Protein AF-A0A8W8MTX1-F1 (afdb_monomer)

Secondary structure (DSSP, 8-state):
---TT--EEETTTTEEE-TTTHHHHHHHHHHHHHHHHHHHHHHHHHHHHHTTTS-HHHHHHHHHHH-HHHHHHHHHHHHHHHHHHHHHHHHHHHHTTT--SSS---SPP---HHHHHHHHHHHHTTPPPSS--HHHHHHHTS--

Organism: Magallana gigas (NCBI:txid29159)

InterPro domains:
  IPR001594 Palmitoyltransferase, DHHC domain [PF01529] (1-102)

Solvent-accessible surface area (backbone atoms only — not comparable to full-atom values): 8213 Å² total; per-residue (Å²): 136,89,64,65,68,41,33,50,75,37,81,89,76,75,43,75,33,20,68,94,45,43,41,57,49,54,50,50,53,51,53,49,45,51,51,42,49,52,49,50,53,49,49,53,55,46,49,58,64,79,39,61,91,47,55,72,69,56,39,52,56,49,34,59,74,77,37,43,66,58,56,50,48,48,52,50,38,54,53,49,40,56,50,49,52,53,51,49,52,52,51,45,61,39,40,23,56,70,40,31,76,66,68,57,72,91,67,82,76,80,66,52,74,66,51,28,52,50,11,40,53,29,32,66,71,74,40,76,57,80,59,80,40,70,72,58,60,62,56,70,72,72,75,119

Radius of gyration: 21.19 Å; Cα contacts (8 Å, |Δi|>4): 128; chains: 1; bounding box: 50×22×62 Å

Mean predicted aligned error: 5.49 Å

pLDDT: mean 91.18, std 11.35, range [40.06, 98.5]

Foldseek 3Di:
DDAAQWFAQDPVVNHTDHLPCVLVVLVVLVVLLVVLVVLLVVLVVCLCPVVVPDDPVVSVVVCVPVVVVSVVSNVVSVVSNVVSVVVSVVQLVQQLQVHHNVRGDPDDFPDDPVQSVQSSVCVNVSHGRPDHGPVVVVVVVVPD

Structure (mmCIF, N/CA/C/O backbone):
data_AF-A0A8W8MTX1-F1
#
_entry.id   AF-A0A8W8MTX1-F1
#
loop_
_atom_site.group_PDB
_atom_site.id
_atom_site.type_symbol
_atom_site.label_atom_id
_atom_site.label_alt_id
_atom_site.label_comp_id
_atom_site.label_asym_id
_atom_site.label_entity_id
_atom_site.label_seq_id
_atom_site.pdbx_PDB_ins_code
_atom_site.Cartn_x
_atom_site.Cartn_y
_atom_site.Cartn_z
_atom_site.occupancy
_atom_site.B_iso_or_equiv
_atom_site.auth_seq_id
_atom_site.auth_comp_id
_atom_site.auth_asym_id
_atom_site.auth_atom_id
_atom_site.pdbx_PDB_model_num
ATOM 1 N N . GLN A 1 1 ? -29.269 9.846 8.096 1.00 83.62 1 GLN A N 1
ATOM 2 C CA . GLN A 1 1 ? -29.057 8.426 8.460 1.00 83.62 1 GLN A CA 1
ATOM 3 C C . GLN A 1 1 ? -27.981 8.374 9.532 1.00 83.62 1 GLN A C 1
ATOM 5 O O . GLN A 1 1 ? -27.030 9.138 9.421 1.00 83.62 1 GLN A O 1
ATOM 10 N N . CYS A 1 2 ? -28.134 7.526 10.549 1.00 88.88 2 CYS A N 1
ATOM 11 C CA . CYS A 1 2 ? -27.122 7.333 11.591 1.00 88.88 2 CYS A CA 1
ATOM 12 C C . CYS A 1 2 ? -26.304 6.073 11.292 1.00 88.88 2 CYS A C 1
ATOM 14 O O . CYS A 1 2 ? -26.870 5.061 10.880 1.00 88.88 2 CYS A O 1
ATOM 16 N N . TYR A 1 3 ? -24.990 6.144 11.502 1.00 91.00 3 TYR A N 1
ATOM 17 C CA . TYR A 1 3 ? -24.051 5.052 11.248 1.00 91.00 3 TYR A CA 1
ATOM 18 C C . TYR A 1 3 ? -23.414 4.606 12.567 1.00 91.00 3 TYR A C 1
ATOM 20 O O . TYR A 1 3 ? -22.794 5.409 13.259 1.00 91.00 3 TYR A O 1
ATOM 28 N N . GLU A 1 4 ? -23.574 3.329 12.914 1.00 89.81 4 GLU A N 1
ATOM 29 C CA . GLU A 1 4 ? -22.956 2.725 14.101 1.00 89.81 4 GLU A CA 1
ATOM 30 C C . GLU A 1 4 ? -21.436 2.621 13.921 1.00 89.81 4 GLU A C 1
ATOM 32 O O . GLU A 1 4 ? -20.968 2.115 12.896 1.00 89.81 4 GLU A O 1
ATOM 37 N N . ASN A 1 5 ? -20.676 3.090 14.919 1.00 88.56 5 ASN A N 1
ATOM 38 C CA . ASN A 1 5 ? -19.213 3.182 14.884 1.00 88.56 5 ASN A CA 1
ATOM 39 C C . ASN A 1 5 ? -18.724 3.783 13.562 1.00 88.56 5 ASN A C 1
ATOM 41 O O . ASN A 1 5 ? -17.991 3.157 12.795 1.00 88.56 5 ASN A O 1
ATOM 45 N N . MET A 1 6 ? -19.203 4.993 13.269 1.00 92.81 6 MET A N 1
ATOM 46 C CA . MET A 1 6 ? -18.775 5.750 12.100 1.00 92.81 6 MET A CA 1
ATOM 47 C C . MET A 1 6 ? -17.261 5.978 12.143 1.00 92.81 6 MET A C 1
ATOM 49 O O . MET A 1 6 ? -16.724 6.443 13.149 1.00 92.81 6 MET A O 1
ATOM 53 N N . ASP A 1 7 ? -16.590 5.674 11.035 1.00 94.06 7 ASP A N 1
ATOM 54 C CA . ASP A 1 7 ? -15.190 6.012 10.814 1.00 94.06 7 ASP A CA 1
ATOM 55 C C . ASP A 1 7 ? -15.095 7.383 10.155 1.00 94.06 7 ASP A C 1
ATOM 57 O O . ASP A 1 7 ? -14.817 8.370 10.830 1.00 94.06 7 ASP A O 1
ATOM 61 N N . HIS A 1 8 ? -15.413 7.484 8.866 1.00 94.50 8 HIS A N 1
ATOM 62 C CA . HIS A 1 8 ? -15.442 8.751 8.140 1.00 94.50 8 HIS A CA 1
ATOM 63 C C . HIS A 1 8 ? -16.355 8.672 6.911 1.00 94.50 8 HIS A C 1
ATOM 65 O O . HIS A 1 8 ? -16.780 7.597 6.484 1.00 94.50 8 HIS A O 1
ATOM 71 N N . HIS A 1 9 ? -16.648 9.826 6.313 1.00 95.12 9 HIS A N 1
ATOM 72 C CA . HIS A 1 9 ? -17.244 9.886 4.982 1.00 95.12 9 HIS A CA 1
ATOM 73 C C . HIS A 1 9 ? -16.130 9.829 3.929 1.00 95.12 9 HIS A C 1
ATOM 75 O O . HIS A 1 9 ? -15.313 10.746 3.837 1.00 95.12 9 HIS A O 1
ATOM 81 N N . CYS A 1 10 ? -16.056 8.736 3.169 1.00 95.12 10 CYS A N 1
ATOM 82 C CA . CYS A 1 10 ? -14.995 8.535 2.191 1.00 95.12 10 CYS A CA 1
ATOM 83 C C . CYS A 1 10 ? -15.328 9.279 0.894 1.00 95.12 10 CYS A C 1
ATOM 85 O O . CYS A 1 10 ? -16.197 8.854 0.137 1.00 95.12 10 CYS A O 1
ATOM 87 N N . LEU A 1 11 ? -14.594 10.358 0.607 1.00 93.69 11 LEU A N 1
ATOM 88 C CA . LEU A 1 11 ? -14.796 11.172 -0.599 1.00 93.69 11 LEU A CA 1
ATOM 89 C C . LEU A 1 11 ? -14.518 10.409 -1.906 1.00 93.69 11 LEU A C 1
ATOM 91 O O . LEU A 1 11 ? -15.083 10.751 -2.936 1.00 93.69 11 LEU A O 1
ATOM 95 N N . PHE A 1 12 ? -13.683 9.366 -1.874 1.00 93.06 12 PHE A N 1
ATOM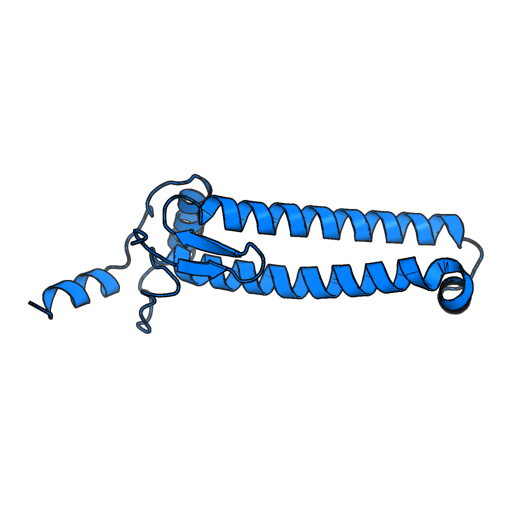 96 C CA . PHE A 1 12 ? -13.357 8.570 -3.065 1.00 93.06 12 PHE A CA 1
ATOM 97 C C . PHE A 1 12 ? -14.460 7.581 -3.441 1.00 93.06 12 PHE A C 1
ATOM 99 O O . PHE A 1 12 ? -14.685 7.327 -4.619 1.00 93.06 12 PHE A O 1
ATOM 106 N N . LEU A 1 13 ? -15.133 7.012 -2.439 1.00 93.69 13 LEU A N 1
ATOM 107 C CA . LEU A 1 13 ? -16.200 6.030 -2.642 1.00 93.69 13 LEU A CA 1
ATOM 108 C C . LEU A 1 13 ? -17.599 6.653 -2.548 1.00 93.69 13 LEU A C 1
ATOM 110 O O . LEU A 1 13 ? -18.577 5.977 -2.845 1.00 93.69 13 LEU A O 1
ATOM 114 N N . LEU A 1 14 ? -17.694 7.918 -2.120 1.00 95.38 14 LEU A N 1
ATOM 115 C CA . LEU A 1 14 ? -18.942 8.653 -1.889 1.00 95.38 14 LEU A CA 1
ATOM 116 C C . LEU A 1 14 ? -19.907 7.924 -0.936 1.00 95.38 14 LEU A C 1
ATOM 118 O O . LEU A 1 14 ? -21.126 8.057 -1.032 1.00 95.38 14 LEU A O 1
ATOM 122 N N . ILE A 1 15 ? -19.355 7.163 0.015 1.00 94.81 15 ILE A N 1
ATOM 123 C CA . ILE A 1 15 ? -20.101 6.426 1.041 1.00 94.81 15 ILE A CA 1
ATOM 124 C C . ILE A 1 15 ? -19.520 6.684 2.432 1.00 94.81 15 ILE A C 1
ATOM 126 O O . ILE A 1 15 ? -18.339 7.001 2.596 1.00 94.81 15 ILE A O 1
ATOM 130 N N . CYS A 1 16 ? -20.350 6.506 3.458 1.00 95.75 16 CYS A N 1
ATOM 131 C CA . CYS A 1 16 ? -19.883 6.472 4.839 1.00 95.75 16 CYS A CA 1
ATOM 132 C C . CYS A 1 16 ? -19.259 5.112 5.161 1.00 95.75 16 CYS A C 1
ATOM 134 O O . CYS A 1 16 ? -19.853 4.062 4.894 1.00 95.75 16 CYS A O 1
ATOM 136 N N . LEU A 1 17 ? -18.079 5.144 5.773 1.00 96.06 17 LEU A N 1
ATOM 137 C CA . LEU A 1 17 ? -17.417 3.975 6.333 1.00 96.06 17 LEU A CA 1
ATOM 138 C C . LEU A 1 17 ? -17.750 3.863 7.819 1.00 96.06 17 LEU A C 1
ATOM 140 O O . LEU A 1 17 ? -17.687 4.841 8.562 1.00 96.06 17 LEU A O 1
ATOM 144 N N . ALA A 1 18 ? -18.165 2.672 8.224 1.00 94.19 18 ALA A N 1
ATOM 145 C CA . ALA A 1 18 ? -18.711 2.353 9.534 1.00 94.19 18 ALA A CA 1
ATOM 146 C C . ALA A 1 18 ? -18.534 0.852 9.823 1.00 94.19 18 ALA A C 1
ATOM 148 O O . ALA A 1 18 ? -18.047 0.103 8.971 1.00 94.19 18 ALA A O 1
ATOM 149 N N . LYS A 1 19 ? -18.996 0.380 10.989 1.00 90.94 19 LYS A N 1
ATOM 150 C CA . LYS A 1 19 ? -18.806 -1.002 11.480 1.00 90.94 19 LYS A CA 1
ATOM 151 C C . LYS A 1 19 ? -18.925 -2.101 10.411 1.00 90.94 19 LYS A C 1
ATOM 153 O O . LYS A 1 19 ? -18.092 -2.996 10.342 1.00 90.94 19 LYS A O 1
ATOM 158 N N . LYS A 1 20 ? -19.955 -2.033 9.559 1.00 92.00 20 LYS A N 1
ATOM 159 C CA . LYS A 1 20 ? -20.298 -3.101 8.600 1.00 92.00 20 LYS A CA 1
ATOM 160 C C . LYS A 1 20 ? -19.463 -3.116 7.313 1.00 92.00 20 LYS A C 1
ATOM 162 O O . LYS A 1 20 ? -19.466 -4.129 6.623 1.00 92.00 20 LYS A O 1
ATOM 167 N N . ASN A 1 21 ? -18.789 -2.023 6.955 1.00 94.75 21 ASN A N 1
ATOM 168 C CA . ASN A 1 21 ? -18.045 -1.910 5.690 1.00 94.75 21 ASN A CA 1
ATOM 169 C C . ASN A 1 21 ? -16.592 -1.436 5.861 1.00 94.75 21 ASN A C 1
ATOM 171 O O . ASN A 1 21 ? -15.841 -1.425 4.889 1.00 94.75 21 ASN A O 1
ATOM 175 N N . HIS A 1 22 ? -16.162 -1.090 7.075 1.00 95.12 22 HIS A N 1
ATOM 176 C CA . HIS A 1 22 ? -14.811 -0.588 7.336 1.00 95.12 22 HIS A CA 1
ATOM 177 C C . HIS A 1 22 ? -13.718 -1.626 7.038 1.00 95.12 22 HIS A C 1
ATOM 179 O O . HIS A 1 22 ? -12.715 -1.301 6.401 1.00 95.12 22 HIS A O 1
ATOM 185 N N . ALA A 1 23 ? -13.937 -2.894 7.403 1.00 95.62 23 ALA A N 1
ATOM 186 C CA . ALA A 1 23 ? -13.019 -3.983 7.056 1.00 95.62 23 ALA A CA 1
ATOM 187 C C . ALA A 1 23 ? -12.951 -4.213 5.536 1.00 95.62 23 ALA A C 1
ATOM 189 O O . ALA A 1 23 ? -11.865 -4.370 4.980 1.00 95.62 23 ALA A O 1
ATOM 190 N N . LEU A 1 24 ? -14.100 -4.156 4.847 1.00 96.25 24 LEU A N 1
ATOM 191 C CA . LEU A 1 24 ? -14.171 -4.264 3.384 1.00 96.25 24 LEU A CA 1
ATOM 192 C C . LEU A 1 24 ? -13.426 -3.120 2.693 1.00 96.25 24 LEU A C 1
ATOM 194 O O . LEU A 1 24 ? -12.751 -3.349 1.695 1.00 96.25 24 LEU A O 1
ATOM 198 N N . PHE A 1 25 ? -13.495 -1.906 3.239 1.00 96.62 25 PHE A N 1
ATOM 199 C CA . PHE A 1 25 ? -12.702 -0.783 2.756 1.00 96.62 25 PHE A CA 1
ATOM 200 C C . PHE A 1 25 ? -11.198 -1.047 2.881 1.00 96.62 25 PHE A C 1
ATOM 202 O O . PHE A 1 25 ? -10.461 -0.833 1.922 1.00 96.62 25 PHE A O 1
ATOM 209 N N . CYS A 1 26 ? -10.732 -1.568 4.019 1.00 97.06 26 CYS A N 1
ATOM 210 C CA . CYS A 1 26 ? -9.316 -1.905 4.176 1.00 97.06 26 CYS A CA 1
ATOM 211 C C . CYS A 1 26 ? -8.885 -3.008 3.196 1.00 97.06 26 CYS A C 1
ATOM 213 O O . CYS A 1 26 ? -7.833 -2.884 2.570 1.00 97.06 26 CYS A O 1
ATOM 215 N N . TRP A 1 27 ? -9.718 -4.034 2.987 1.00 97.75 27 TRP A N 1
ATOM 216 C CA . TRP A 1 27 ? -9.490 -5.050 1.954 1.00 97.75 27 TRP A CA 1
ATOM 217 C C . TRP A 1 27 ? -9.443 -4.463 0.545 1.00 97.75 27 TRP A C 1
ATOM 219 O O . TRP A 1 27 ? -8.554 -4.811 -0.227 1.00 97.75 27 TRP A O 1
ATOM 229 N N . PHE A 1 28 ? -10.343 -3.537 0.218 1.00 97.50 28 PHE A N 1
ATOM 230 C CA . PHE A 1 28 ? -10.329 -2.828 -1.058 1.00 97.50 28 PHE A CA 1
ATOM 231 C C . PHE A 1 28 ? -8.999 -2.096 -1.282 1.00 97.50 28 PHE A C 1
ATOM 233 O O . PHE A 1 28 ? -8.392 -2.250 -2.341 1.00 97.50 28 PHE A O 1
ATOM 240 N N . ILE A 1 29 ? -8.495 -1.365 -0.280 1.00 97.56 29 ILE A N 1
ATOM 241 C CA . ILE A 1 29 ? -7.195 -0.690 -0.390 1.00 97.56 29 ILE A CA 1
ATOM 242 C C . ILE A 1 29 ? -6.052 -1.706 -0.543 1.00 97.56 29 ILE A C 1
ATOM 244 O O . ILE A 1 29 ? -5.185 -1.502 -1.390 1.00 97.56 29 ILE A O 1
ATOM 248 N N . ILE A 1 30 ? -6.058 -2.820 0.202 1.00 98.25 30 ILE A N 1
ATOM 249 C CA . ILE A 1 30 ? -5.059 -3.895 0.050 1.00 98.25 30 ILE A CA 1
ATOM 250 C C . ILE A 1 30 ? -5.066 -4.447 -1.383 1.00 98.25 30 ILE A C 1
ATOM 252 O O . ILE A 1 30 ? -4.010 -4.528 -2.009 1.00 98.25 30 ILE A O 1
ATOM 256 N N . CYS A 1 31 ? -6.237 -4.777 -1.933 1.00 98.31 31 CYS A N 1
ATOM 257 C CA . CYS A 1 31 ? -6.369 -5.273 -3.305 1.00 98.31 31 CYS A CA 1
ATOM 258 C C . CYS A 1 31 ? -5.854 -4.257 -4.333 1.00 98.31 31 CYS A C 1
ATOM 260 O O . CYS A 1 31 ? -5.120 -4.626 -5.250 1.00 98.31 31 CYS A O 1
ATOM 262 N N . CYS A 1 32 ? -6.176 -2.974 -4.153 1.00 98.19 32 CYS A N 1
ATOM 263 C CA . CYS A 1 32 ? -5.650 -1.889 -4.976 1.00 98.19 32 CYS A CA 1
ATOM 264 C C . CYS A 1 32 ? -4.114 -1.836 -4.927 1.00 98.19 32 CYS A C 1
ATOM 266 O O . CYS A 1 32 ? -3.476 -1.814 -5.976 1.00 98.19 32 CYS A O 1
ATOM 268 N N . LEU A 1 33 ? -3.504 -1.891 -3.738 1.00 98.44 33 LEU A N 1
ATOM 269 C CA . LEU A 1 33 ? -2.044 -1.886 -3.582 1.00 98.44 33 LEU A CA 1
ATOM 270 C C . LEU A 1 33 ? -1.375 -3.093 -4.248 1.00 98.44 33 LEU A C 1
ATOM 272 O O . LEU A 1 33 ? -0.340 -2.937 -4.899 1.00 98.44 33 LEU A O 1
ATOM 276 N N . VAL A 1 34 ? -1.966 -4.283 -4.123 1.00 98.50 34 VAL A N 1
ATOM 277 C CA . VAL A 1 34 ? -1.478 -5.492 -4.802 1.00 98.50 34 VAL A CA 1
ATOM 278 C C . VAL A 1 34 ? -1.546 -5.307 -6.317 1.00 98.50 34 VAL A C 1
ATOM 280 O O . VAL A 1 34 ? -0.554 -5.547 -7.001 1.00 98.50 34 VAL A O 1
ATOM 283 N N . SER A 1 35 ? -2.668 -4.809 -6.842 1.00 98.50 35 SER A N 1
ATOM 284 C CA . SER A 1 35 ? -2.842 -4.555 -8.276 1.00 98.50 35 SER A CA 1
ATOM 285 C C . SER A 1 35 ? -1.817 -3.556 -8.822 1.00 98.50 35 SER A C 1
ATOM 287 O O . SER A 1 35 ? -1.199 -3.817 -9.852 1.00 98.50 35 SER A O 1
ATOM 289 N N . MET A 1 36 ? -1.601 -2.431 -8.132 1.00 98.50 36 MET A N 1
ATOM 290 C CA . MET A 1 36 ? -0.608 -1.426 -8.536 1.00 98.50 36 MET A CA 1
ATOM 291 C C . MET A 1 36 ? 0.815 -1.998 -8.490 1.00 98.50 36 MET A C 1
ATOM 293 O O . MET A 1 36 ? 1.627 -1.734 -9.372 1.00 98.50 36 MET A O 1
ATOM 297 N N . THR A 1 37 ? 1.119 -2.825 -7.486 1.00 98.44 37 THR A N 1
ATOM 298 C CA . THR A 1 37 ? 2.434 -3.469 -7.353 1.00 98.44 37 THR A CA 1
ATOM 299 C C . THR A 1 37 ? 2.687 -4.454 -8.492 1.00 98.44 37 THR A C 1
ATOM 301 O O . THR A 1 37 ? 3.745 -4.415 -9.117 1.00 98.44 37 THR A O 1
ATOM 304 N N . LEU A 1 38 ? 1.702 -5.301 -8.809 1.00 98.50 38 LEU A N 1
ATOM 305 C CA . LEU A 1 38 ? 1.775 -6.218 -9.948 1.00 98.50 38 LEU A CA 1
ATOM 306 C C . LEU A 1 38 ? 1.956 -5.454 -11.262 1.00 98.50 38 LEU A C 1
ATOM 308 O O . LEU A 1 38 ? 2.791 -5.838 -12.078 1.00 98.50 38 LEU A O 1
ATOM 312 N N . PHE A 1 39 ? 1.242 -4.340 -11.444 1.00 98.31 39 PHE A N 1
ATOM 313 C CA . PHE A 1 39 ? 1.416 -3.472 -12.607 1.00 98.31 39 PHE A CA 1
ATOM 314 C C . PHE A 1 39 ? 2.864 -2.972 -12.740 1.00 98.31 39 PHE A C 1
ATOM 316 O O . PHE A 1 39 ? 3.455 -3.099 -13.811 1.00 98.31 39 PHE A O 1
ATOM 323 N N . LEU A 1 40 ? 3.480 -2.486 -11.655 1.00 98.44 40 LEU A N 1
ATOM 324 C CA . LEU A 1 40 ? 4.881 -2.044 -11.675 1.00 98.44 40 LEU A CA 1
ATOM 325 C C . LEU A 1 40 ? 5.859 -3.178 -12.013 1.00 98.44 40 LEU A C 1
ATOM 327 O O . LEU A 1 40 ? 6.802 -2.963 -12.777 1.00 98.44 40 LEU A O 1
ATOM 331 N N . VAL A 1 41 ? 5.620 -4.392 -11.504 1.00 98.38 41 VAL A N 1
ATOM 332 C CA . VAL A 1 41 ? 6.409 -5.581 -11.872 1.00 98.38 41 VAL A CA 1
ATOM 333 C C . VAL A 1 41 ? 6.281 -5.865 -13.371 1.00 98.38 41 VAL A C 1
ATOM 335 O O . VAL A 1 41 ? 7.291 -6.073 -14.044 1.00 98.38 41 VAL A O 1
ATOM 338 N N . HIS A 1 42 ? 5.068 -5.813 -13.925 1.00 98.00 42 HIS A N 1
ATOM 339 C CA . HIS A 1 42 ? 4.850 -5.984 -15.362 1.00 98.00 42 HIS A CA 1
ATOM 340 C C . HIS A 1 42 ? 5.530 -4.894 -16.194 1.00 98.00 42 HIS A C 1
ATOM 342 O O . HIS A 1 42 ? 6.130 -5.218 -17.216 1.00 98.00 42 HIS A O 1
ATOM 348 N N . CYS A 1 43 ? 5.516 -3.636 -15.752 1.00 97.19 43 CYS A N 1
ATOM 349 C CA . CYS A 1 43 ? 6.258 -2.561 -16.407 1.00 97.19 43 CYS A CA 1
ATOM 350 C C . CYS A 1 43 ? 7.770 -2.817 -16.397 1.00 97.19 43 CYS A C 1
ATOM 352 O O . CYS A 1 43 ? 8.416 -2.647 -17.425 1.00 97.19 43 CYS A O 1
ATOM 354 N N . ALA A 1 44 ? 8.343 -3.281 -15.285 1.00 96.31 44 ALA A N 1
ATOM 355 C CA . ALA A 1 44 ? 9.766 -3.621 -15.223 1.00 96.31 44 ALA A CA 1
ATOM 356 C C . ALA A 1 44 ? 10.129 -4.774 -16.183 1.00 96.31 44 ALA A C 1
ATOM 358 O O . ALA A 1 44 ? 11.146 -4.727 -16.881 1.00 96.31 44 ALA A O 1
ATOM 359 N N . LEU A 1 45 ? 9.265 -5.790 -16.280 1.00 97.50 45 LEU A N 1
ATOM 360 C CA . LEU A 1 45 ? 9.424 -6.890 -17.237 1.00 97.50 45 LEU A CA 1
ATOM 361 C C . LEU A 1 45 ? 9.251 -6.431 -18.691 1.00 97.50 45 LEU A C 1
ATOM 363 O O . LEU A 1 45 ? 9.977 -6.894 -19.566 1.00 97.50 45 LEU A O 1
ATOM 367 N N . TYR A 1 46 ? 8.319 -5.515 -18.953 1.00 95.88 46 TYR A N 1
ATOM 368 C CA . TYR A 1 46 ? 8.136 -4.902 -20.266 1.00 95.88 46 TYR A CA 1
ATOM 369 C C . TYR A 1 46 ? 9.389 -4.133 -20.683 1.00 95.88 46 TYR A C 1
ATOM 371 O O . TYR A 1 46 ? 9.947 -4.416 -21.738 1.00 95.88 46 TYR A O 1
ATOM 379 N N . ILE A 1 47 ? 9.882 -3.233 -19.827 1.00 95.75 47 ILE A N 1
ATOM 380 C CA . ILE A 1 47 ? 11.045 -2.388 -20.123 1.00 95.75 47 ILE A CA 1
ATOM 381 C C . ILE A 1 47 ? 12.289 -3.243 -20.372 1.00 95.75 47 ILE A C 1
ATOM 383 O O . ILE A 1 47 ? 13.000 -3.019 -21.348 1.00 95.75 47 ILE A O 1
ATOM 387 N N . SER A 1 48 ? 12.526 -4.258 -19.534 1.00 94.75 48 SER A N 1
ATOM 388 C CA . SER A 1 48 ? 13.700 -5.131 -19.679 1.00 94.75 48 SER A CA 1
ATOM 389 C C . SER A 1 48 ? 13.691 -5.967 -20.961 1.00 94.75 48 SER A C 1
ATOM 391 O O . SER A 1 48 ? 14.759 -6.315 -21.455 1.00 94.75 48 SER A O 1
ATOM 393 N N . ARG A 1 49 ? 12.511 -6.277 -21.517 1.00 95.88 49 ARG A N 1
ATOM 394 C CA . ARG A 1 49 ? 12.376 -7.035 -22.771 1.00 95.88 49 ARG A CA 1
ATOM 395 C C . ARG A 1 49 ? 12.328 -6.148 -24.009 1.00 95.88 49 ARG A C 1
ATOM 397 O O . ARG A 1 49 ? 12.948 -6.484 -25.005 1.00 95.88 49 ARG A O 1
ATOM 404 N N . ALA A 1 50 ? 11.573 -5.054 -23.964 1.00 94.94 50 ALA A N 1
ATOM 405 C CA . ALA A 1 50 ? 11.358 -4.178 -25.115 1.00 94.94 50 ALA A CA 1
ATOM 406 C C . ALA A 1 50 ? 12.576 -3.292 -25.421 1.00 94.94 50 ALA A C 1
ATOM 408 O O . ALA A 1 50 ? 12.774 -2.898 -26.565 1.00 94.94 50 ALA A O 1
ATOM 409 N N . TYR A 1 51 ? 13.394 -2.998 -24.407 1.00 94.94 51 TYR A N 1
ATOM 410 C CA . TYR A 1 51 ? 14.540 -2.095 -24.510 1.00 94.94 51 TYR A CA 1
ATOM 411 C C . TYR A 1 51 ? 15.845 -2.757 -24.043 1.00 94.94 51 TYR A C 1
ATOM 413 O O . TYR A 1 51 ? 16.724 -2.078 -23.515 1.00 94.94 51 TYR A O 1
ATOM 421 N N . SER A 1 52 ? 15.972 -4.079 -24.219 1.00 93.88 52 SER A N 1
ATOM 422 C CA . SER A 1 52 ? 17.130 -4.869 -23.759 1.00 93.88 52 SER A CA 1
ATOM 423 C C . SER A 1 52 ? 18.468 -4.387 -24.319 1.00 93.88 52 SER A C 1
ATOM 425 O O . SER A 1 52 ? 19.493 -4.508 -23.653 1.00 93.88 52 SER A O 1
ATOM 427 N N . ASP A 1 53 ? 18.447 -3.831 -25.530 1.00 95.19 53 ASP A N 1
ATOM 428 C CA . ASP A 1 53 ? 19.651 -3.468 -26.283 1.00 95.19 53 ASP A CA 1
ATOM 429 C C . ASP A 1 53 ? 20.083 -2.013 -26.039 1.00 95.19 53 ASP A C 1
ATOM 431 O O . ASP A 1 53 ? 21.115 -1.562 -26.539 1.00 95.19 53 ASP A O 1
ATOM 435 N N . LEU A 1 54 ? 19.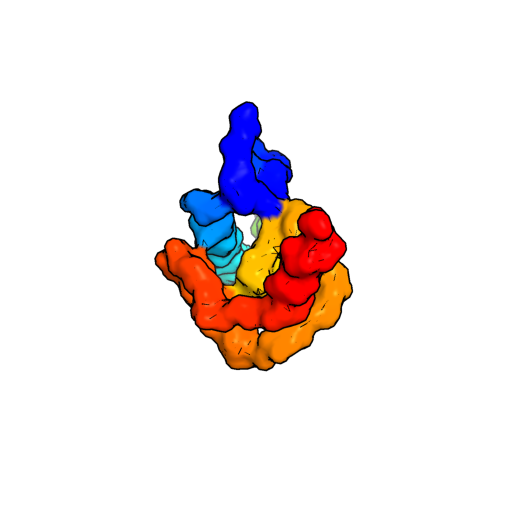291 -1.256 -25.274 1.00 93.62 54 LEU A N 1
ATOM 436 C CA . LEU A 1 54 ? 19.547 0.144 -24.973 1.00 93.62 54 LEU A CA 1
ATOM 437 C C . LEU A 1 54 ? 20.146 0.307 -23.574 1.00 93.62 54 LEU A C 1
ATOM 439 O O . LEU A 1 54 ? 19.818 -0.399 -22.623 1.00 93.62 54 LEU A O 1
ATOM 443 N N . THR A 1 55 ? 21.007 1.311 -23.423 1.00 94.81 55 THR A N 1
ATOM 444 C CA . THR A 1 55 ? 21.446 1.768 -22.101 1.00 94.81 55 THR A CA 1
ATOM 445 C C . THR A 1 55 ? 20.279 2.414 -21.349 1.00 94.81 55 THR A C 1
ATOM 447 O O . THR A 1 55 ? 19.385 2.988 -21.967 1.00 94.81 55 THR A O 1
ATOM 450 N N . TYR A 1 56 ? 20.306 2.415 -20.010 1.00 91.12 56 TYR A N 1
ATOM 451 C CA . TYR A 1 56 ? 19.225 2.988 -19.190 1.00 91.12 56 TYR A CA 1
ATOM 452 C C . TYR A 1 56 ? 18.844 4.431 -19.567 1.00 91.12 56 TYR A C 1
ATOM 454 O O . TYR A 1 56 ? 17.661 4.771 -19.579 1.00 91.12 56 TYR A O 1
ATOM 462 N N . SER A 1 57 ? 19.825 5.275 -19.907 1.00 93.06 57 SER A N 1
ATOM 463 C CA . SER A 1 57 ? 19.580 6.655 -20.347 1.00 93.06 57 SER A CA 1
ATOM 464 C C . SER A 1 57 ? 18.843 6.711 -21.685 1.00 93.06 57 SER A C 1
ATOM 466 O O . SER A 1 57 ? 17.907 7.494 -21.840 1.00 93.06 57 SER A O 1
ATOM 468 N N . ASN A 1 58 ? 19.234 5.858 -22.636 1.00 95.38 58 ASN A N 1
ATOM 469 C CA . ASN A 1 58 ? 18.624 5.796 -23.961 1.00 95.38 58 ASN A CA 1
ATOM 470 C C . ASN A 1 58 ? 17.228 5.174 -23.895 1.00 95.38 58 ASN A C 1
ATOM 472 O O . ASN A 1 58 ? 16.327 5.653 -24.578 1.00 95.38 58 ASN A O 1
ATOM 476 N N . THR A 1 59 ? 17.023 4.174 -23.034 1.00 95.06 59 THR A N 1
ATOM 477 C CA . THR A 1 59 ? 15.704 3.607 -22.732 1.00 95.06 59 THR A CA 1
ATOM 478 C C . THR A 1 59 ? 14.772 4.677 -22.188 1.00 95.06 59 THR A C 1
ATOM 480 O O . THR A 1 59 ? 13.690 4.871 -22.731 1.00 95.06 59 THR A O 1
ATOM 483 N N . PHE A 1 60 ? 15.203 5.432 -21.171 1.00 94.81 60 PHE A N 1
ATOM 484 C CA . PHE A 1 60 ? 14.381 6.496 -20.597 1.00 94.81 60 PHE A CA 1
ATOM 485 C C . PHE A 1 60 ? 14.041 7.583 -21.625 1.00 94.81 60 PHE A C 1
ATOM 487 O O . PHE A 1 60 ? 12.880 7.967 -21.744 1.00 94.81 60 PHE A O 1
ATOM 494 N N . TYR A 1 61 ? 15.029 8.041 -22.404 1.00 96.00 61 TYR A N 1
ATOM 495 C CA . TYR A 1 61 ? 14.802 9.017 -23.472 1.00 96.00 61 TYR A CA 1
ATOM 496 C C . TYR A 1 61 ? 13.817 8.495 -24.523 1.00 96.00 61 TYR A C 1
ATOM 498 O O . TYR A 1 61 ? 12.878 9.197 -24.881 1.00 96.00 61 TYR A O 1
ATOM 506 N N . THR A 1 62 ? 13.997 7.256 -24.985 1.00 95.56 62 THR A N 1
ATOM 507 C CA . THR A 1 62 ? 13.121 6.641 -25.992 1.00 95.56 62 THR A CA 1
ATOM 508 C C . THR A 1 62 ? 11.699 6.521 -25.458 1.00 95.56 62 THR A C 1
ATOM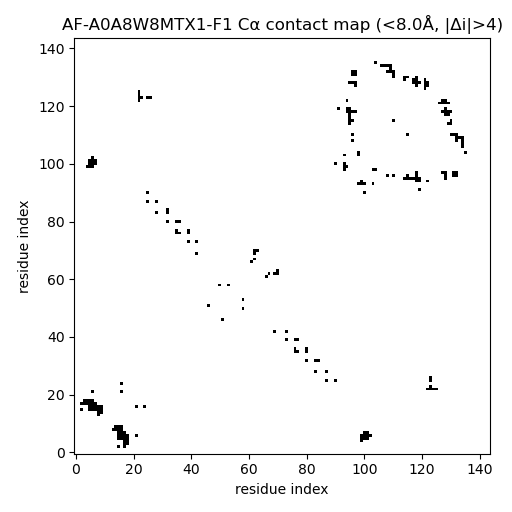 510 O O . THR A 1 62 ? 10.775 7.024 -26.088 1.00 95.56 62 THR A O 1
ATOM 513 N N . MET A 1 63 ? 11.531 5.975 -24.250 1.00 96.38 63 MET A N 1
ATOM 514 C CA . MET A 1 63 ? 10.230 5.848 -23.595 1.00 96.38 63 MET A CA 1
ATOM 515 C C . MET A 1 63 ? 9.539 7.19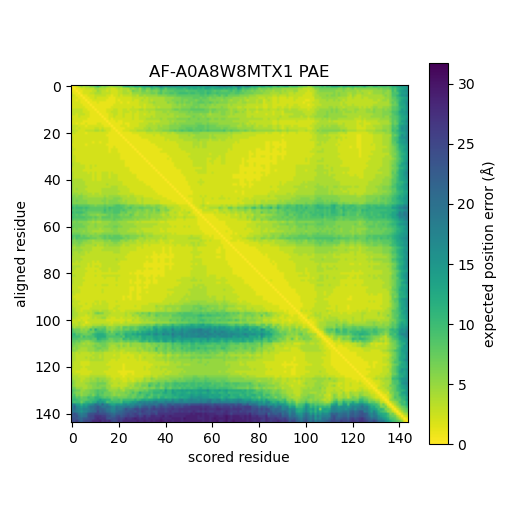4 -23.380 1.00 96.38 63 MET A C 1
ATOM 517 O O . MET A 1 63 ? 8.319 7.256 -23.447 1.00 96.38 63 MET A O 1
ATOM 521 N N . LEU A 1 64 ? 10.277 8.280 -23.139 1.00 96.25 64 LEU A N 1
ATOM 522 C CA . LEU A 1 64 ? 9.674 9.606 -23.004 1.00 96.25 64 LEU A CA 1
ATOM 523 C C . LEU A 1 64 ? 8.946 10.044 -24.284 1.00 96.25 64 LEU A C 1
ATOM 525 O O . LEU A 1 64 ? 7.955 10.764 -24.202 1.00 96.25 64 LEU A O 1
ATOM 529 N N . TRP A 1 65 ? 9.411 9.593 -25.448 1.00 95.94 65 TRP A N 1
ATOM 530 C CA . TRP A 1 65 ? 8.821 9.927 -26.742 1.00 95.94 65 TRP A CA 1
ATOM 531 C C . TRP A 1 65 ? 7.836 8.876 -27.249 1.00 95.94 65 TRP A C 1
ATOM 533 O O . TRP A 1 65 ? 6.834 9.238 -27.861 1.00 95.94 65 TRP A O 1
ATOM 543 N N . THR A 1 66 ? 8.098 7.592 -27.002 1.00 95.00 66 THR A N 1
ATOM 544 C CA . THR A 1 66 ? 7.291 6.481 -27.532 1.00 95.00 66 THR A CA 1
ATOM 545 C C . THR A 1 66 ? 6.237 5.984 -26.543 1.00 95.00 66 THR A C 1
ATOM 547 O O . THR A 1 66 ? 5.108 5.706 -26.935 1.00 95.00 66 THR A O 1
ATOM 550 N N . ASP A 1 67 ? 6.581 5.931 -25.256 1.00 95.19 67 ASP A N 1
ATOM 551 C CA . ASP A 1 67 ? 5.822 5.273 -24.187 1.00 95.19 67 ASP A CA 1
ATOM 552 C C . ASP A 1 67 ? 5.612 6.199 -22.974 1.00 95.19 67 ASP A C 1
ATOM 554 O O . ASP A 1 67 ? 5.629 5.770 -21.815 1.00 95.19 67 ASP A O 1
ATOM 558 N N . CYS A 1 68 ? 5.395 7.498 -23.213 1.00 95.50 68 CYS A N 1
ATOM 559 C CA . CYS A 1 68 ? 5.258 8.490 -22.138 1.00 95.50 68 CYS A CA 1
ATOM 560 C C . CYS A 1 68 ? 4.106 8.156 -21.175 1.00 95.50 68 CYS A C 1
ATOM 562 O O . CYS A 1 68 ? 4.162 8.450 -19.977 1.00 95.50 68 CYS A O 1
ATOM 564 N N . TRP A 1 69 ? 3.078 7.480 -21.687 1.00 95.88 69 TRP A N 1
ATOM 565 C CA . 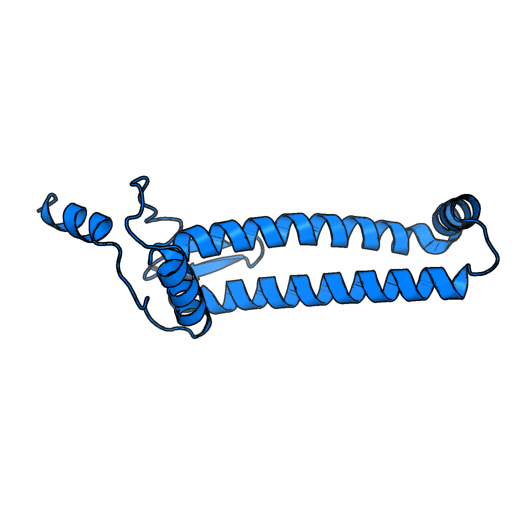TRP A 1 69 ? 1.941 6.988 -20.925 1.00 95.88 69 TRP A CA 1
ATOM 566 C C . TRP A 1 69 ? 2.354 5.887 -19.934 1.00 95.88 69 TRP A C 1
ATOM 568 O O . TRP A 1 69 ? 1.882 5.899 -18.800 1.00 95.88 69 TRP A O 1
ATOM 578 N N . VAL A 1 70 ? 3.289 4.997 -20.294 1.00 96.12 70 VAL A N 1
ATOM 579 C CA . VAL A 1 70 ? 3.822 3.960 -19.390 1.00 96.12 70 VAL A CA 1
ATOM 580 C C . VAL A 1 70 ? 4.585 4.607 -18.242 1.00 96.12 70 VAL A C 1
ATOM 582 O O . VAL A 1 70 ? 4.344 4.275 -17.083 1.00 96.12 70 VAL A O 1
ATOM 585 N N . LEU A 1 71 ? 5.464 5.569 -18.543 1.00 96.38 71 LEU A N 1
ATOM 586 C CA . LEU A 1 71 ? 6.202 6.319 -17.519 1.00 96.38 71 LEU A CA 1
ATOM 587 C C . LEU A 1 71 ? 5.251 7.065 -16.574 1.00 96.38 71 LEU A C 1
ATOM 589 O O . LEU A 1 71 ? 5.429 7.027 -15.355 1.00 96.38 71 LEU A O 1
ATOM 593 N N . SER A 1 72 ? 4.207 7.684 -17.128 1.00 97.19 72 SER A N 1
ATOM 594 C CA . SER A 1 72 ? 3.174 8.374 -16.350 1.00 97.19 72 SER A CA 1
ATOM 595 C C . SER A 1 72 ? 2.428 7.409 -15.426 1.00 97.19 72 SER A C 1
ATOM 597 O O . SER A 1 72 ? 2.255 7.696 -14.243 1.00 97.19 72 SER A O 1
ATOM 599 N N . LEU A 1 73 ? 2.049 6.227 -15.925 1.00 97.94 73 LEU A N 1
ATOM 600 C CA . LEU A 1 73 ? 1.389 5.200 -15.121 1.00 97.94 73 LEU A CA 1
ATOM 601 C C . LEU A 1 73 ? 2.308 4.634 -14.035 1.00 97.94 73 LEU A C 1
ATOM 603 O O . LEU A 1 73 ? 1.836 4.416 -12.922 1.00 97.94 73 LEU A O 1
ATOM 607 N N . ILE A 1 74 ? 3.600 4.430 -14.309 1.00 98.12 74 ILE A N 1
ATOM 608 C CA . ILE A 1 74 ? 4.581 4.019 -13.292 1.00 98.12 74 ILE A CA 1
ATOM 609 C C . ILE A 1 74 ? 4.631 5.056 -12.166 1.00 98.12 74 ILE A C 1
ATOM 611 O O . ILE A 1 74 ? 4.495 4.697 -10.995 1.00 98.12 74 ILE A O 1
ATOM 615 N N . ALA A 1 75 ? 4.772 6.339 -12.513 1.00 97.69 75 ALA A N 1
ATOM 616 C CA . ALA A 1 75 ? 4.834 7.423 -11.538 1.00 97.69 75 ALA A CA 1
ATOM 617 C C . ALA A 1 75 ? 3.544 7.520 -10.706 1.00 97.69 75 ALA A C 1
ATOM 619 O O . ALA A 1 75 ? 3.607 7.582 -9.477 1.00 97.69 75 ALA A O 1
ATOM 620 N N . MET A 1 76 ? 2.377 7.467 -11.360 1.00 98.25 76 MET A N 1
ATOM 621 C CA . MET A 1 76 ? 1.079 7.493 -10.683 1.00 98.25 76 MET A CA 1
ATOM 622 C C . MET A 1 76 ? 0.905 6.301 -9.739 1.00 98.25 76 MET A C 1
ATOM 624 O O . MET A 1 76 ? 0.577 6.504 -8.575 1.00 98.25 76 MET A O 1
ATOM 628 N N . ASN A 1 77 ? 1.178 5.074 -10.194 1.00 98.44 77 ASN A N 1
ATOM 629 C CA . ASN A 1 77 ? 1.049 3.877 -9.359 1.00 98.44 77 ASN A CA 1
ATOM 630 C C . ASN A 1 77 ? 2.012 3.916 -8.166 1.00 98.44 77 ASN A C 1
ATOM 632 O O . ASN A 1 77 ? 1.601 3.619 -7.048 1.00 98.44 77 ASN A O 1
ATOM 636 N N . ALA A 1 78 ? 3.267 4.331 -8.362 1.00 98.25 78 ALA A N 1
ATOM 637 C CA . ALA A 1 78 ? 4.234 4.447 -7.270 1.00 98.25 78 ALA A CA 1
ATOM 638 C C . ALA A 1 78 ? 3.791 5.473 -6.210 1.00 98.25 78 ALA A C 1
ATOM 640 O O . ALA A 1 78 ? 3.822 5.183 -5.010 1.00 98.25 78 ALA A O 1
ATOM 641 N N . ALA A 1 79 ? 3.316 6.646 -6.640 1.00 98.19 79 ALA A N 1
ATOM 642 C CA . ALA A 1 79 ? 2.784 7.666 -5.739 1.00 98.19 79 ALA A CA 1
ATOM 643 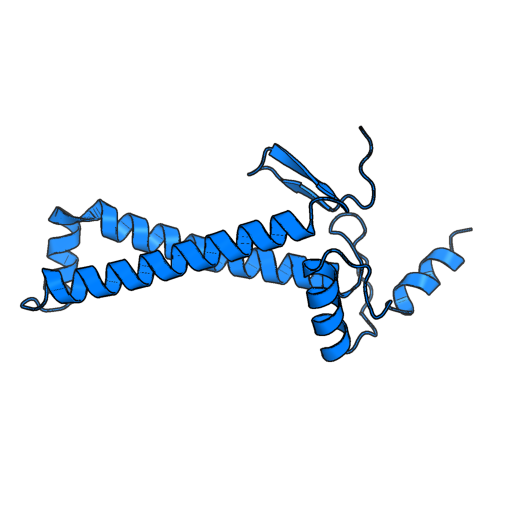C C . ALA A 1 79 ? 1.519 7.182 -5.006 1.00 98.19 79 ALA A C 1
ATOM 645 O O . ALA A 1 79 ? 1.397 7.358 -3.790 1.00 98.19 79 ALA A O 1
ATOM 646 N N . SER A 1 80 ? 0.600 6.520 -5.717 1.00 97.75 80 SER A N 1
ATOM 647 C CA . SER A 1 80 ? -0.617 5.943 -5.141 1.00 97.75 80 SER A CA 1
ATOM 648 C C . SER A 1 80 ? -0.324 4.823 -4.144 1.00 97.75 80 SER A C 1
ATOM 650 O O . SER A 1 80 ? -0.996 4.758 -3.117 1.00 97.75 80 SER A O 1
ATOM 652 N N . ILE A 1 81 ? 0.697 3.992 -4.380 1.00 98.44 81 ILE A N 1
ATOM 653 C CA . ILE A 1 81 ? 1.144 2.974 -3.420 1.00 98.44 81 ILE A CA 1
ATOM 654 C C . ILE A 1 81 ? 1.640 3.637 -2.138 1.00 98.44 81 ILE A C 1
ATOM 656 O O . ILE A 1 81 ? 1.192 3.271 -1.053 1.00 98.44 81 ILE A O 1
ATOM 660 N N . LEU A 1 82 ? 2.523 4.637 -2.244 1.00 98.12 82 LEU A N 1
ATOM 661 C CA . LEU A 1 82 ? 3.039 5.352 -1.073 1.00 98.12 82 LEU A CA 1
ATOM 662 C C . LEU A 1 82 ? 1.898 5.967 -0.252 1.00 98.12 82 LEU A C 1
ATOM 664 O O . LEU A 1 82 ? 1.862 5.845 0.975 1.00 98.12 82 LEU A O 1
ATOM 668 N N . TRP A 1 83 ? 0.942 6.601 -0.928 1.00 97.69 83 TRP A N 1
ATOM 669 C CA . TRP A 1 83 ? -0.235 7.166 -0.280 1.00 97.69 83 TRP A CA 1
ATOM 670 C C . TRP A 1 83 ? -1.122 6.088 0.362 1.00 97.69 83 TRP A C 1
ATOM 672 O O . TRP A 1 83 ? -1.480 6.208 1.534 1.00 97.69 83 TRP A O 1
ATOM 682 N N . GLY A 1 84 ? -1.421 5.002 -0.355 1.00 97.75 84 GLY A N 1
ATOM 683 C CA . GLY A 1 84 ? -2.277 3.917 0.125 1.00 97.75 84 GLY A CA 1
ATOM 684 C C . GLY A 1 84 ? -1.675 3.144 1.302 1.00 97.75 84 GLY A C 1
ATOM 685 O O . GLY A 1 84 ? -2.395 2.795 2.237 1.00 97.75 84 GLY A O 1
ATOM 686 N N . VAL A 1 85 ? -0.353 2.944 1.327 1.00 98.00 85 VAL A N 1
ATOM 687 C CA . VAL A 1 85 ? 0.354 2.352 2.476 1.00 98.00 85 VAL A CA 1
ATOM 688 C C . VAL A 1 85 ? 0.243 3.253 3.706 1.00 98.00 85 VAL A C 1
ATOM 690 O O . VAL A 1 85 ? -0.047 2.764 4.799 1.00 98.00 85 VAL A O 1
ATOM 693 N N . ASN A 1 86 ? 0.420 4.568 3.547 1.00 97.44 86 ASN A N 1
ATOM 694 C CA . ASN A 1 86 ? 0.248 5.520 4.648 1.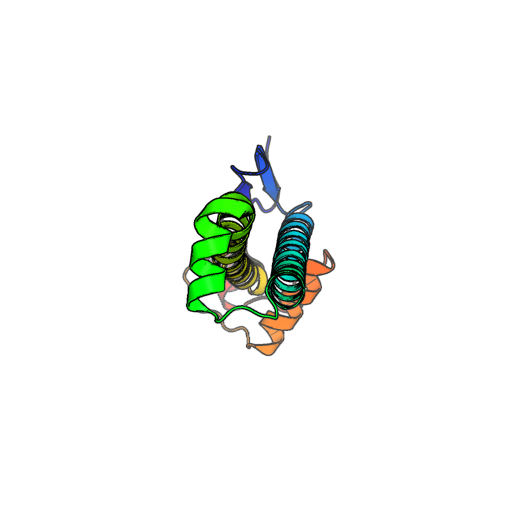00 97.44 86 ASN A CA 1
ATOM 695 C C . ASN A 1 86 ? -1.200 5.551 5.158 1.00 97.44 86 ASN A C 1
ATOM 697 O O . ASN A 1 86 ? -1.422 5.576 6.371 1.00 97.44 86 ASN A O 1
ATOM 701 N N . LEU A 1 87 ? -2.176 5.480 4.250 1.00 96.00 87 LEU A N 1
ATOM 702 C CA . LEU A 1 87 ? -3.592 5.396 4.591 1.00 96.00 87 LEU A CA 1
ATOM 703 C C . LEU A 1 87 ? -3.906 4.124 5.395 1.00 96.00 87 LEU A C 1
ATOM 705 O O . LEU A 1 87 ? -4.512 4.219 6.461 1.00 96.00 87 LEU A O 1
ATOM 709 N N . LEU A 1 88 ? -3.451 2.949 4.941 1.00 96.81 88 LEU A N 1
ATOM 710 C CA . LEU A 1 88 ? -3.637 1.690 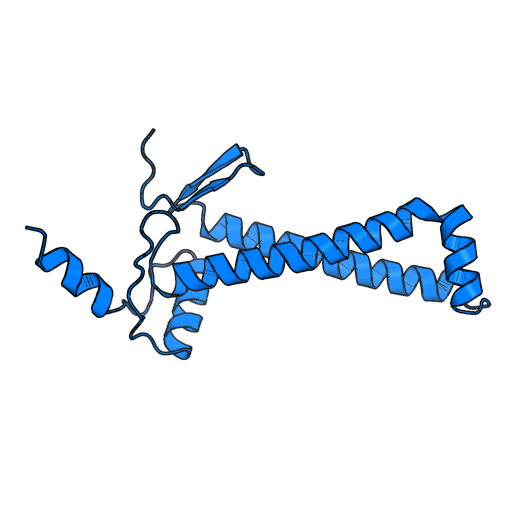5.674 1.00 96.81 88 LEU A CA 1
ATOM 711 C C . LEU A 1 88 ? -2.939 1.706 7.030 1.00 96.81 88 LEU A C 1
ATOM 713 O O . LEU A 1 88 ? -3.520 1.277 8.023 1.00 96.81 88 LEU A O 1
ATOM 717 N N . ARG A 1 89 ? -1.713 2.234 7.100 1.00 96.75 89 ARG A N 1
ATOM 718 C CA . ARG A 1 89 ? -0.988 2.374 8.367 1.00 96.75 89 ARG A CA 1
ATOM 719 C C . ARG A 1 89 ? -1.787 3.207 9.367 1.00 96.75 89 ARG A C 1
ATOM 721 O O . ARG A 1 89 ? -1.865 2.839 10.539 1.00 96.75 89 ARG A O 1
ATOM 728 N N . PHE A 1 90 ? -2.362 4.323 8.922 1.00 95.19 90 PHE A N 1
ATOM 729 C CA . PHE A 1 90 ? -3.201 5.166 9.768 1.00 95.19 90 PHE A CA 1
ATOM 730 C C . PHE A 1 90 ? -4.457 4.417 10.231 1.00 95.19 90 PHE A C 1
ATOM 732 O O . PHE A 1 90 ? -4.696 4.326 11.435 1.00 95.19 90 PHE A O 1
ATOM 739 N N . GLN A 1 91 ? -5.188 3.799 9.300 1.00 95.38 91 GLN A N 1
ATOM 740 C CA . GLN A 1 91 ? -6.396 3.021 9.590 1.00 95.38 91 GLN A CA 1
ATOM 741 C C . GLN A 1 91 ? -6.127 1.897 10.601 1.00 95.38 91 GLN A C 1
ATOM 743 O O . GLN A 1 91 ? -6.781 1.813 11.639 1.00 95.38 91 GLN A O 1
ATOM 748 N N . PHE A 1 92 ? -5.082 1.098 10.387 1.00 95.75 92 PHE A N 1
ATOM 749 C CA . PHE A 1 92 ? -4.691 0.036 11.314 1.00 95.75 92 PHE A CA 1
ATOM 750 C C . PHE A 1 92 ? -4.187 0.556 12.657 1.00 95.75 92 PHE A C 1
ATOM 752 O O . PHE A 1 92 ? -4.411 -0.087 13.681 1.00 95.75 92 PHE A O 1
ATOM 759 N N . SER A 1 93 ? -3.562 1.734 12.709 1.00 93.50 93 SER A N 1
ATOM 760 C CA . SER A 1 93 ? -3.182 2.335 13.988 1.00 93.50 93 SER A CA 1
ATOM 761 C C . SER A 1 93 ? -4.403 2.653 14.852 1.00 93.50 93 SER A C 1
ATOM 763 O O . SER A 1 93 ? -4.343 2.461 16.067 1.00 93.50 93 SER A O 1
ATOM 765 N N . VAL A 1 94 ? -5.494 3.113 14.240 1.00 92.38 94 VAL A N 1
ATOM 766 C CA . VAL A 1 94 ? -6.750 3.444 14.927 1.00 92.38 94 VAL A CA 1
ATOM 767 C C . VAL A 1 94 ? -7.505 2.169 15.311 1.00 92.38 94 VAL A C 1
ATOM 769 O O . VAL A 1 94 ? -7.804 1.954 16.486 1.00 92.38 94 VAL A O 1
ATOM 772 N N . VAL A 1 95 ? -7.697 1.267 14.350 1.00 93.38 95 VAL A N 1
ATOM 773 C CA . VAL A 1 95 ? -8.429 0.005 14.527 1.00 93.38 95 VAL A CA 1
ATOM 774 C C . VAL A 1 95 ? -7.738 -0.952 15.497 1.00 93.38 95 VAL A C 1
ATOM 776 O O . VAL A 1 95 ? -8.410 -1.640 16.259 1.00 93.38 95 VAL A O 1
ATOM 779 N N . SER A 1 96 ? -6.399 -0.973 15.546 1.00 93.00 96 SER A N 1
ATOM 780 C CA . SER A 1 96 ? -5.659 -1.815 16.503 1.00 93.00 96 SER A CA 1
ATOM 781 C C . SER A 1 96 ? -6.013 -1.536 17.969 1.00 93.00 96 SER A C 1
ATOM 783 O O . SER A 1 96 ? -5.734 -2.366 18.829 1.00 93.00 96 SER A O 1
ATOM 785 N N . ARG A 1 97 ? -6.623 -0.376 18.246 1.00 89.94 97 ARG A N 1
ATOM 786 C CA . ARG A 1 97 ? -7.075 0.072 19.567 1.00 89.94 97 ARG A CA 1
ATOM 787 C C . ARG A 1 97 ? -8.593 -0.069 19.761 1.00 89.94 97 ARG A C 1
ATOM 789 O O . ARG A 1 97 ? -9.110 0.441 20.745 1.00 89.94 97 ARG A O 1
ATOM 796 N N . GLY A 1 98 ? -9.307 -0.684 18.814 1.00 87.00 98 GLY A N 1
ATOM 797 C CA . GLY A 1 98 ? -10.769 -0.811 18.850 1.00 87.00 98 GLY A CA 1
ATOM 798 C C . GLY A 1 98 ? -11.522 0.505 18.628 1.00 87.00 98 GLY A C 1
ATOM 799 O O . GLY A 1 98 ? -12.671 0.629 19.034 1.00 87.00 98 GLY A O 1
ATOM 800 N N . MET A 1 99 ? -10.882 1.507 18.020 1.00 88.94 99 MET A N 1
ATOM 801 C CA . MET A 1 99 ? -11.466 2.836 17.810 1.00 88.94 99 MET A CA 1
ATOM 802 C C . MET A 1 99 ? -11.771 3.094 16.332 1.00 88.94 99 MET A C 1
ATOM 804 O O . MET A 1 99 ? -11.325 2.357 15.452 1.00 88.94 99 MET A O 1
ATOM 808 N N . THR A 1 100 ? -12.477 4.193 16.065 1.00 90.88 100 THR A N 1
ATOM 809 C CA . THR A 1 100 ? -12.680 4.753 14.721 1.00 90.88 100 THR A CA 1
ATOM 810 C C . THR A 1 100 ? -12.045 6.139 14.617 1.00 90.88 100 THR A C 1
ATOM 812 O O . THR A 1 100 ? -11.674 6.735 15.632 1.00 90.88 100 THR A O 1
ATOM 815 N N . THR A 1 101 ? -11.915 6.689 13.408 1.00 90.06 101 THR A N 1
ATOM 816 C CA . THR A 1 101 ? -11.315 8.017 13.212 1.00 90.06 101 THR A CA 1
ATOM 817 C C . THR A 1 101 ? -12.107 9.149 13.868 1.00 90.06 101 THR A C 1
ATOM 819 O O . THR A 1 101 ? -11.504 10.136 14.285 1.00 90.06 101 THR A O 1
ATOM 822 N N . VAL A 1 102 ? -13.429 9.003 14.016 1.00 88.75 102 VAL A N 1
ATOM 823 C CA . VAL A 1 102 ? -14.286 9.970 14.728 1.00 88.75 102 VAL A CA 1
ATOM 824 C C . VAL A 1 102 ? -14.136 9.852 16.245 1.00 88.75 102 VAL A C 1
ATOM 826 O O . VAL A 1 102 ? -14.022 10.870 16.922 1.00 88.75 102 VAL A O 1
ATOM 829 N N . PHE A 1 103 ? -14.085 8.632 16.786 1.00 84.44 103 PHE A N 1
ATOM 830 C CA . PHE A 1 103 ? -14.004 8.387 18.235 1.00 84.44 103 PHE A CA 1
ATOM 831 C C . PHE A 1 103 ? -12.565 8.175 18.732 1.00 84.44 103 PHE A C 1
ATOM 833 O O . PHE A 1 103 ? -12.330 7.528 19.752 1.00 84.44 103 PHE A O 1
ATOM 840 N N . MET A 1 104 ? -11.573 8.695 18.005 1.00 83.38 104 MET A N 1
ATOM 841 C CA . MET A 1 104 ? -10.165 8.467 18.313 1.00 83.38 104 MET A CA 1
ATOM 842 C C . MET A 1 104 ? -9.739 9.196 19.596 1.00 83.38 104 MET A C 1
ATOM 844 O O . MET A 1 104 ? -9.699 10.426 19.654 1.00 83.38 104 MET A O 1
ATOM 848 N N . SER A 1 105 ? -9.306 8.433 20.601 1.00 78.25 105 SER A N 1
ATOM 849 C CA . SER A 1 105 ? -8.713 8.976 21.824 1.00 78.25 105 SER A CA 1
ATOM 850 C C . SER A 1 105 ? -7.230 9.333 21.637 1.00 78.25 105 SER A C 1
ATOM 852 O O . SER A 1 105 ? -6.432 8.550 21.101 1.00 78.25 105 SER A O 1
ATOM 854 N N . ARG A 1 106 ? -6.838 10.524 22.119 1.00 78.56 106 ARG A N 1
ATOM 855 C CA . ARG A 1 106 ? -5.442 11.016 22.108 1.00 78.56 106 ARG A CA 1
ATOM 856 C C . ARG A 1 106 ? -4.569 10.384 23.197 1.00 78.56 106 ARG A C 1
ATOM 858 O O . ARG A 1 106 ? -3.366 10.637 23.233 1.00 78.56 106 ARG A O 1
ATOM 865 N N . THR A 1 107 ? -5.152 9.579 24.081 1.00 78.81 107 THR A N 1
ATOM 866 C CA . THR A 1 107 ? -4.426 8.917 25.168 1.00 78.81 107 THR A CA 1
ATOM 867 C C . THR A 1 107 ? -3.429 7.905 24.609 1.00 78.81 107 THR A C 1
ATOM 869 O O . THR A 1 107 ? -3.653 7.314 23.548 1.00 78.81 107 THR A O 1
ATOM 872 N N . LYS A 1 108 ? -2.318 7.695 25.324 1.00 81.62 108 LYS A N 1
ATOM 873 C CA . LYS A 1 108 ? -1.388 6.599 25.023 1.00 81.62 108 LYS A CA 1
ATOM 874 C C . LYS A 1 108 ? -2.117 5.261 25.160 1.00 81.62 108 LYS A C 1
ATOM 876 O O . LYS A 1 108 ? -3.052 5.155 25.944 1.00 81.62 108 LYS A O 1
ATOM 881 N N . THR A 1 109 ? -1.689 4.273 24.383 1.00 84.38 109 THR A N 1
ATOM 882 C CA . THR A 1 109 ? -2.251 2.922 24.443 1.00 84.38 109 THR A CA 1
ATOM 883 C C . THR A 1 109 ? -1.455 2.053 25.406 1.00 84.38 109 THR A C 1
ATOM 885 O O . THR A 1 109 ? -0.224 2.142 25.414 1.00 84.38 109 THR A O 1
ATOM 888 N N . ALA A 1 110 ? -2.143 1.241 26.211 1.00 89.00 110 ALA A N 1
ATOM 889 C CA . ALA A 1 110 ? -1.502 0.222 27.044 1.00 89.00 110 ALA A CA 1
ATOM 890 C C . ALA A 1 110 ? -1.281 -1.105 26.290 1.00 89.00 110 ALA A C 1
ATOM 892 O O . ALA A 1 110 ? -0.569 -1.971 26.791 1.00 89.00 110 ALA A O 1
ATOM 893 N N . LEU A 1 111 ? -1.854 -1.251 25.087 1.00 89.62 111 LEU A N 1
ATOM 894 C CA . LEU A 1 111 ? -1.750 -2.460 24.270 1.00 89.62 111 LEU A CA 1
ATOM 895 C C . LEU A 1 111 ? -0.317 -2.689 23.777 1.00 89.62 111 LEU A C 1
ATOM 897 O O . LEU A 1 111 ? 0.337 -1.797 23.219 1.00 89.62 111 LEU A O 1
ATOM 901 N N . THR A 1 112 ? 0.141 -3.929 23.905 1.00 92.62 112 THR A N 1
ATOM 902 C CA . THR A 1 112 ? 1.402 -4.405 23.338 1.00 92.62 112 THR A CA 1
ATOM 903 C C . THR A 1 112 ? 1.348 -4.437 21.808 1.00 92.62 112 THR A C 1
ATOM 905 O O . THR A 1 112 ? 0.286 -4.465 21.183 1.00 92.62 112 THR A O 1
ATOM 908 N N . GLN A 1 113 ? 2.514 -4.467 21.152 1.00 91.88 113 GLN A N 1
ATOM 909 C CA . GLN A 1 113 ? 2.563 -4.579 19.688 1.00 91.88 113 GLN A CA 1
ATOM 910 C C . GLN A 1 113 ? 1.912 -5.873 19.172 1.00 91.88 113 GLN A C 1
ATOM 912 O O . GLN A 1 113 ? 1.287 -5.848 18.114 1.00 91.88 113 GLN A O 1
ATOM 917 N N . GLN A 1 114 ? 2.027 -6.978 19.915 1.00 93.50 114 GLN A N 1
ATOM 918 C CA . GLN A 1 114 ? 1.429 -8.259 19.535 1.00 93.50 114 GLN A CA 1
ATOM 919 C C . GLN A 1 114 ? -0.101 -8.188 19.574 1.00 93.50 114 GLN A C 1
ATOM 921 O O . GLN A 1 114 ? -0.743 -8.519 18.581 1.00 93.50 114 GLN A O 1
ATOM 926 N N . GLU A 1 115 ? -0.683 -7.669 20.659 1.00 93.94 115 GLU A N 1
ATOM 927 C CA . GLU A 1 115 ? -2.138 -7.481 20.781 1.00 93.94 115 GLU A CA 1
ATOM 928 C C . GLU A 1 115 ? -2.684 -6.577 19.675 1.00 93.94 115 GLU A C 1
ATOM 930 O O . GLU A 1 115 ? -3.715 -6.870 19.074 1.00 93.94 115 GLU A O 1
ATOM 935 N N . ARG A 1 116 ? -1.948 -5.516 19.329 1.00 93.25 116 ARG A N 1
ATOM 936 C CA . ARG A 1 116 ? -2.322 -4.617 18.232 1.00 93.25 116 ARG A CA 1
ATOM 937 C C . ARG A 1 116 ? -2.362 -5.325 16.880 1.00 93.25 116 ARG A C 1
ATOM 939 O O . ARG A 1 116 ? -3.279 -5.072 16.102 1.00 93.25 116 ARG A O 1
ATOM 946 N N . ILE A 1 117 ? -1.397 -6.200 16.596 1.00 95.25 117 ILE A N 1
ATOM 947 C CA . ILE A 1 117 ? -1.382 -7.001 15.362 1.00 95.25 117 ILE A CA 1
ATOM 948 C C . ILE A 1 117 ? -2.557 -7.982 15.352 1.00 95.25 117 ILE A C 1
ATOM 950 O O . ILE A 1 117 ? -3.265 -8.070 14.350 1.00 95.25 117 ILE A O 1
ATOM 954 N N . VAL A 1 118 ? -2.811 -8.673 16.467 1.00 95.81 118 VAL A N 1
ATOM 955 C CA . VAL A 1 118 ? -3.943 -9.605 16.588 1.00 95.81 118 VAL A CA 1
ATOM 956 C C . VAL A 1 118 ? -5.276 -8.875 16.390 1.00 95.81 118 VAL A C 1
ATOM 958 O O . VAL A 1 118 ? -6.116 -9.351 15.630 1.00 95.81 118 VAL A O 1
ATOM 961 N N . ASN A 1 119 ? -5.445 -7.682 16.965 1.00 95.56 119 ASN A N 1
ATOM 962 C CA . ASN A 1 119 ? -6.634 -6.851 16.759 1.00 95.56 119 ASN A CA 1
ATOM 963 C C . ASN A 1 119 ? -6.840 -6.468 15.286 1.00 95.56 119 ASN A C 1
ATOM 965 O O . ASN A 1 119 ? -7.966 -6.516 14.798 1.00 95.56 119 ASN A O 1
ATOM 969 N N . ILE A 1 120 ? -5.769 -6.133 14.555 1.00 96.25 120 ILE A N 1
ATOM 970 C CA . ILE A 1 120 ? -5.858 -5.849 13.112 1.00 96.25 120 ILE A CA 1
ATOM 971 C C . ILE A 1 120 ? -6.342 -7.087 12.347 1.00 96.25 120 ILE A C 1
ATOM 973 O O . ILE A 1 120 ? -7.214 -6.971 11.487 1.00 96.25 120 ILE A O 1
ATOM 977 N N . LEU A 1 121 ? -5.817 -8.275 12.667 1.00 96.12 121 LEU A N 1
ATOM 978 C CA . LEU A 1 121 ? -6.247 -9.523 12.029 1.00 96.12 121 LEU A CA 1
ATOM 979 C C . LEU A 1 121 ? -7.724 -9.823 12.314 1.00 96.12 121 LEU A C 1
ATOM 981 O O . LEU A 1 121 ? -8.470 -10.140 11.390 1.00 96.12 121 LEU A O 1
ATOM 985 N N . TYR A 1 122 ? -8.164 -9.663 13.565 1.00 95.31 122 TYR A N 1
ATOM 986 C CA . TYR A 1 122 ? -9.566 -9.846 13.952 1.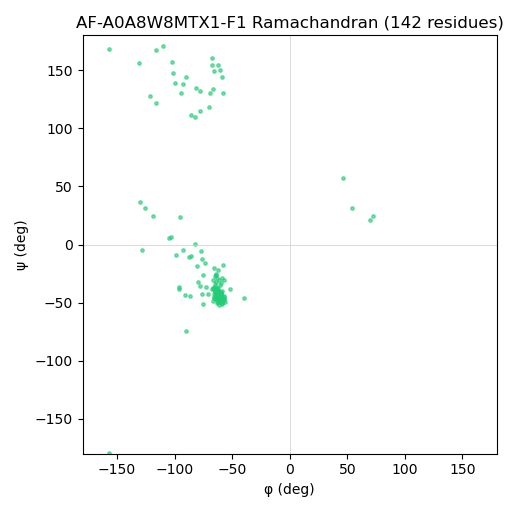00 95.31 122 TYR A CA 1
ATOM 987 C C . TYR A 1 122 ? -10.484 -8.876 13.206 1.00 95.31 122 TYR A C 1
ATOM 989 O O . TYR A 1 122 ? -11.489 -9.301 12.634 1.00 95.31 122 TYR A O 1
ATOM 997 N N . PHE A 1 123 ? -10.093 -7.606 13.116 1.00 95.25 123 PHE A N 1
ATOM 998 C CA . PHE A 1 123 ? -10.828 -6.610 12.347 1.00 95.25 123 PHE A CA 1
ATOM 999 C C . PHE A 1 123 ? -10.944 -6.980 10.863 1.00 95.25 123 PHE A C 1
ATOM 1001 O O . PHE A 1 123 ? -12.032 -6.899 10.295 1.00 95.25 123 PHE A O 1
ATOM 1008 N N . LEU A 1 124 ? -9.857 -7.432 10.227 1.00 96.06 124 LEU A N 1
ATOM 1009 C CA . LEU A 1 124 ? -9.887 -7.856 8.820 1.00 96.06 124 LEU A CA 1
ATOM 1010 C C . LEU A 1 124 ? -10.779 -9.085 8.593 1.00 96.06 124 LEU A C 1
ATOM 1012 O O . LEU A 1 124 ? -11.318 -9.251 7.499 1.00 96.06 124 LEU A O 1
ATOM 1016 N N . MET A 1 125 ? -10.971 -9.917 9.620 1.00 95.38 125 MET A N 1
ATOM 1017 C CA . MET A 1 125 ? -11.933 -11.025 9.628 1.00 95.38 125 MET A CA 1
ATOM 1018 C C . MET A 1 125 ? -13.371 -10.585 9.959 1.00 95.38 125 MET A C 1
ATOM 1020 O O . MET A 1 125 ? -14.261 -11.432 10.028 1.00 95.38 125 MET A O 1
ATOM 1024 N N . GLY A 1 126 ? -13.610 -9.289 10.187 1.00 91.50 126 GLY A N 1
ATOM 1025 C CA . GLY A 1 126 ? -14.914 -8.744 10.571 1.00 91.50 126 GLY A CA 1
ATOM 1026 C C . GLY A 1 126 ? -15.325 -9.077 12.007 1.00 91.50 126 GLY A C 1
ATOM 1027 O O . GLY A 1 126 ? -16.518 -9.134 12.300 1.00 91.50 126 GLY A O 1
ATOM 1028 N N . ARG A 1 127 ? -14.358 -9.348 12.890 1.00 90.81 127 ARG A N 1
ATOM 1029 C CA . ARG A 1 127 ? -14.579 -9.663 14.307 1.00 90.81 127 ARG A CA 1
ATOM 1030 C C . ARG A 1 127 ? -14.274 -8.453 15.189 1.00 90.81 127 ARG A C 1
ATOM 1032 O O . ARG A 1 127 ? -13.501 -7.576 14.807 1.00 90.81 127 ARG A O 1
ATOM 1039 N N . GLU A 1 128 ? -14.871 -8.443 16.377 1.00 87.81 128 GLU A N 1
ATOM 1040 C CA . GLU A 1 128 ? -14.544 -7.492 17.447 1.00 87.81 128 GLU A CA 1
ATOM 1041 C C . GLU A 1 128 ? -13.076 -7.667 17.900 1.00 87.81 128 GLU A C 1
ATOM 1043 O O . GLU A 1 128 ? -12.511 -8.752 17.712 1.00 87.81 128 GLU A O 1
ATOM 1048 N N . PRO A 1 129 ? -12.428 -6.624 18.455 1.00 88.69 129 PRO A N 1
ATOM 1049 C CA . PRO A 1 129 ? -11.032 -6.695 18.885 1.00 88.69 129 PRO A CA 1
ATOM 1050 C C . PRO A 1 129 ? -10.810 -7.796 19.931 1.00 88.69 129 PRO A C 1
ATOM 1052 O O . PRO A 1 129 ? -11.651 -8.046 20.789 1.00 88.69 129 PRO A O 1
ATOM 1055 N N . PHE A 1 130 ? -9.652 -8.456 19.859 1.00 89.81 130 PHE A N 1
ATOM 1056 C CA . PHE A 1 130 ? -9.252 -9.496 20.807 1.00 89.81 130 PHE A CA 1
ATOM 1057 C C . PHE A 1 130 ? -8.909 -8.914 22.184 1.00 89.81 130 PHE A C 1
ATOM 1059 O O . PHE A 1 130 ? -9.293 -9.481 23.203 1.00 89.81 130 PHE A O 1
ATOM 1066 N N . ALA A 1 131 ? -8.184 -7.793 22.205 1.00 89.06 131 ALA A N 1
ATOM 1067 C CA . ALA A 1 131 ? -7.789 -7.094 23.421 1.00 89.06 131 ALA A CA 1
ATOM 1068 C C . ALA A 1 131 ? -8.313 -5.655 23.402 1.00 89.06 131 ALA A C 1
ATOM 1070 O O . ALA A 1 131 ? -8.072 -4.908 22.448 1.00 89.06 131 ALA A O 1
ATOM 1071 N N . GLU A 1 132 ? -9.004 -5.264 24.468 1.00 87.25 132 GLU A N 1
ATOM 1072 C CA . GLU A 1 132 ? -9.453 -3.891 24.685 1.00 87.25 132 GLU A CA 1
ATOM 1073 C C . GLU A 1 132 ? -8.398 -3.101 25.457 1.00 87.25 132 GLU A C 1
ATOM 1075 O O . GLU A 1 132 ? -7.722 -3.624 26.343 1.00 87.25 132 GLU A O 1
ATOM 1080 N N . ASP A 1 133 ? -8.246 -1.820 25.125 1.00 84.94 133 ASP A N 1
ATOM 1081 C CA . ASP A 1 133 ? -7.319 -0.951 25.841 1.00 84.94 133 ASP A CA 1
ATOM 1082 C C . ASP A 1 133 ? -7.948 -0.523 27.182 1.00 84.94 133 ASP A C 1
ATOM 1084 O O . ASP A 1 133 ? -8.943 0.214 27.183 1.00 84.94 133 ASP A O 1
ATOM 1088 N N . PRO A 1 134 ? -7.382 -0.917 28.339 1.00 80.81 134 PRO A N 1
ATOM 1089 C CA . PRO A 1 134 ? -7.954 -0.582 29.644 1.00 80.81 134 PRO A CA 1
ATOM 1090 C C . PRO A 1 134 ? -7.992 0.932 29.900 1.00 80.81 134 PRO A C 1
ATOM 1092 O O . PRO A 1 134 ? -8.799 1.408 30.699 1.00 80.81 134 PRO A O 1
ATOM 1095 N N . LEU A 1 135 ? -7.154 1.710 29.202 1.00 79.94 135 LEU A N 1
ATOM 1096 C CA . LEU A 1 135 ? -7.127 3.170 29.306 1.00 79.94 135 LEU A CA 1
ATOM 1097 C C . LEU A 1 135 ? -8.291 3.852 28.573 1.00 79.94 135 LEU A C 1
ATOM 1099 O O . LEU A 1 135 ? -8.505 5.048 28.766 1.00 79.94 135 LEU A O 1
ATOM 1103 N N . ILE A 1 136 ? -9.026 3.122 27.728 1.00 73.38 136 ILE A N 1
ATOM 1104 C CA . ILE A 1 136 ? -10.216 3.631 27.037 1.00 73.38 136 ILE A CA 1
ATOM 1105 C C . ILE A 1 136 ? -11.454 3.456 27.928 1.00 73.38 136 ILE A C 1
ATOM 1107 O O . ILE A 1 136 ? -12.221 4.403 28.098 1.00 73.38 136 ILE A O 1
ATOM 1111 N N . CYS A 1 137 ? -11.620 2.295 28.573 1.00 60.06 137 CYS A N 1
ATOM 1112 C CA . CYS A 1 137 ? -12.764 2.031 29.457 1.00 60.06 137 CYS A CA 1
ATOM 1113 C C . CYS A 1 137 ? -12.816 2.940 30.695 1.00 60.06 137 CYS A C 1
ATOM 1115 O O . CYS A 1 137 ? -13.908 3.314 31.119 1.00 60.06 137 CYS A O 1
ATOM 1117 N N . SER A 1 138 ? -11.669 3.364 31.241 1.00 57.00 138 SER A N 1
ATOM 1118 C CA . SER A 1 138 ? -11.638 4.269 32.402 1.00 57.00 138 SER A CA 1
ATOM 1119 C C . SER A 1 138 ? -12.208 5.665 32.117 1.00 57.00 138 SER A C 1
ATOM 1121 O O . SER A 1 138 ? -12.609 6.362 33.046 1.00 57.00 138 SER A O 1
ATOM 1123 N N . GLN A 1 139 ? -12.294 6.089 30.851 1.00 52.94 139 GLN A N 1
ATOM 1124 C CA . GLN A 1 139 ? -12.851 7.397 30.485 1.00 52.94 139 GLN A CA 1
ATOM 1125 C C . GLN A 1 139 ? -14.385 7.400 30.472 1.00 52.94 139 GLN A C 1
ATOM 1127 O O . GLN A 1 139 ? -14.985 8.405 30.846 1.00 52.94 139 GLN A O 1
ATOM 1132 N N . ASN A 1 140 ? -15.022 6.278 30.126 1.00 50.03 140 ASN A N 1
ATOM 1133 C CA . ASN A 1 140 ? -16.487 6.171 30.090 1.00 50.03 140 ASN A CA 1
ATOM 1134 C C . ASN A 1 140 ? -17.120 6.102 31.490 1.00 50.03 140 ASN A C 1
ATOM 1136 O O . ASN A 1 140 ? -18.318 6.321 31.632 1.00 50.03 140 ASN A O 1
ATOM 1140 N N . THR A 1 141 ? -16.332 5.818 32.531 1.00 45.88 141 THR A N 1
ATOM 1141 C CA . THR A 1 141 ? -16.792 5.800 33.930 1.00 45.88 141 THR A CA 1
ATOM 1142 C C . THR A 1 141 ? -16.712 7.157 34.633 1.00 45.88 141 THR A C 1
ATOM 1144 O O . THR A 1 141 ? -17.254 7.295 35.724 1.00 45.88 141 THR A O 1
ATOM 1147 N N . HIS A 1 142 ? -16.056 8.162 34.041 1.00 44.00 142 HIS A N 1
ATOM 1148 C CA . HIS A 1 142 ? -15.899 9.499 34.639 1.00 44.00 142 HIS A CA 1
ATOM 1149 C C . HIS A 1 142 ? -16.794 10.577 34.005 1.00 44.00 142 HIS A C 1
ATOM 1151 O O . HIS A 1 142 ? -16.682 11.749 34.357 1.00 44.00 142 HIS A O 1
ATOM 1157 N N . THR A 1 143 ? -17.676 10.195 33.081 1.00 44.09 143 THR A N 1
ATOM 1158 C CA . THR A 1 143 ? -18.587 11.095 32.354 1.00 44.09 143 THR A CA 1
ATOM 1159 C C . THR A 1 143 ? -20.071 10.791 32.596 1.00 44.09 143 THR A C 1
ATOM 1161 O O . THR A 1 143 ? -20.904 11.151 31.764 1.00 44.09 143 THR A O 1
ATOM 1164 N N . VAL A 1 144 ? -20.405 10.160 33.731 1.00 40.06 144 VAL A N 1
ATOM 1165 C CA . VAL A 1 144 ? -21.791 9.978 34.210 1.00 40.06 144 VAL A CA 1
ATOM 1166 C C . VAL A 1 144 ? -22.089 10.954 35.338 1.00 40.06 144 VAL A C 1
ATOM 1168 O O . VAL A 1 144 ? -21.271 11.007 36.283 1.00 40.06 144 VAL A O 1
#

Nearest PDB structures (foldseek):
  5j0k-assembly1_B  TM=4.772E-01  e=2.784E+00  synthetic construct

Sequence (144 aa):
QCYENMDHHCLFLLICLAKKNHALFCWFIICCLVSMTLFLVHCALYISRAYSDLTYSNTFYTMLWTDCWVLSLIAMNAASILWGVNLLRFQFSVVSRGMTTVFMSRTKTALTQQERIVNILYFLMGREPFAEDPLICSQNTHTV